Protein AF-S5MDB6-F1 (afdb_monomer)

Radius of gyration: 24.37 Å; Cα contacts (8 Å, |Δi|>4): 114; chains: 1; bounding box: 71×73×43 Å

Secondary structure (DSSP, 8-state):
---------------------------------------GGGS-HHHHHHHHHHHHHHHHHHHHHHHHHHHTT-HHHHHHHIIIIIHHHHHHHHHHHTTS-TT---STT--TTTT---HHHHHHHHHHHHHHHHHH-BTTB-HHHHHHHHHHHHHHHT---

pLDDT: mean 78.56, std 22.46, range [32.56, 97.06]

Structure (mmCIF, N/CA/C/O backbone):
data_AF-S5MDB6-F1
#
_entry.id   AF-S5MDB6-F1
#
loop_
_atom_site.group_PDB
_atom_site.id
_atom_site.type_symbol
_atom_site.label_atom_id
_atom_site.label_alt_id
_atom_site.label_comp_id
_atom_site.label_asym_id
_atom_site.label_entity_id
_atom_site.label_seq_id
_atom_site.pdbx_PDB_ins_code
_atom_site.Cartn_x
_atom_site.Cartn_y
_atom_site.Cartn_z
_atom_site.occupancy
_atom_site.B_iso_or_equiv
_atom_site.auth_seq_id
_atom_site.auth_comp_id
_atom_site.auth_asym_id
_atom_site.auth_atom_id
_atom_site.pdbx_PDB_model_num
ATOM 1 N N . MET A 1 1 ? 54.435 -49.041 -7.389 1.00 45.72 1 MET A N 1
ATOM 2 C CA . MET A 1 1 ? 53.344 -50.035 -7.486 1.00 45.72 1 MET A CA 1
ATOM 3 C C . MET A 1 1 ? 53.035 -50.612 -6.107 1.00 45.72 1 MET A C 1
ATOM 5 O O . MET A 1 1 ? 53.807 -51.417 -5.605 1.00 45.72 1 MET A O 1
ATOM 9 N N . LYS A 1 2 ? 51.920 -50.190 -5.503 1.00 40.50 2 LYS A N 1
ATOM 10 C CA . LYS A 1 2 ? 51.183 -50.902 -4.446 1.00 40.50 2 LYS A CA 1
ATOM 11 C C . LYS A 1 2 ? 49.709 -50.846 -4.862 1.00 40.50 2 LYS A C 1
ATOM 13 O O . LYS A 1 2 ? 49.256 -49.812 -5.342 1.00 40.50 2 LYS A O 1
ATOM 18 N N . LYS A 1 3 ? 49.054 -52.002 -4.825 1.00 43.75 3 LYS A N 1
ATOM 19 C CA . LYS A 1 3 ? 47.712 -52.277 -5.351 1.00 43.75 3 LYS A CA 1
ATOM 20 C C . LYS A 1 3 ? 46.653 -52.101 -4.249 1.00 43.75 3 LYS A C 1
ATOM 22 O O . LYS A 1 3 ? 47.025 -52.167 -3.082 1.00 43.75 3 LYS A O 1
ATOM 27 N N . LEU A 1 4 ? 45.378 -52.107 -4.678 1.00 44.03 4 LEU A N 1
ATOM 28 C CA . LEU A 1 4 ? 44.162 -52.481 -3.921 1.00 44.03 4 LEU A CA 1
ATOM 29 C C . LEU A 1 4 ? 43.667 -51.383 -2.952 1.00 44.03 4 LEU A C 1
ATOM 31 O O . LEU A 1 4 ? 44.474 -50.709 -2.336 1.00 44.03 4 LEU A O 1
ATOM 35 N N . LEU A 1 5 ? 42.378 -51.118 -2.745 1.00 45.31 5 LEU A N 1
ATOM 36 C CA . LEU A 1 5 ? 41.120 -51.752 -3.138 1.00 45.31 5 LEU A CA 1
ATOM 37 C C . LEU A 1 5 ? 40.011 -50.698 -2.954 1.00 45.31 5 LEU A C 1
ATOM 39 O O . LEU A 1 5 ? 40.118 -49.823 -2.099 1.00 45.31 5 LEU A O 1
ATOM 43 N N . SER A 1 6 ? 38.956 -50.824 -3.751 1.00 46.09 6 SER A N 1
ATOM 44 C CA . SER A 1 6 ? 37.649 -50.185 -3.572 1.00 46.09 6 SER A CA 1
ATOM 45 C C . SER A 1 6 ? 37.168 -50.190 -2.112 1.00 46.09 6 SER A C 1
ATOM 47 O O . SER A 1 6 ? 37.221 -51.233 -1.462 1.00 46.09 6 SER A O 1
ATOM 49 N N . LEU A 1 7 ? 36.611 -49.067 -1.644 1.00 42.56 7 LEU A N 1
ATOM 50 C CA . LEU A 1 7 ? 35.610 -49.069 -0.577 1.00 42.56 7 LEU A CA 1
ATOM 51 C C . LEU A 1 7 ? 34.403 -48.240 -1.021 1.00 42.56 7 LEU A 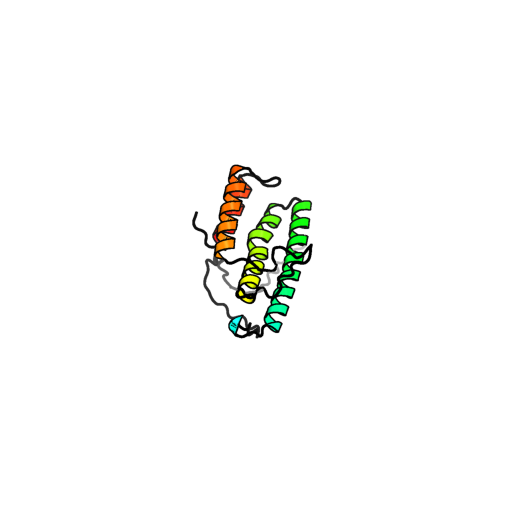C 1
ATOM 53 O O . LEU A 1 7 ? 34.277 -47.051 -0.740 1.00 42.56 7 LEU A O 1
ATOM 57 N N . VAL A 1 8 ? 33.517 -48.917 -1.744 1.00 47.59 8 VAL A N 1
ATOM 58 C CA . VAL A 1 8 ? 32.094 -48.594 -1.773 1.00 47.59 8 VAL A CA 1
ATOM 59 C C . VAL A 1 8 ? 31.505 -49.034 -0.431 1.00 47.59 8 VAL A C 1
ATOM 61 O O . VAL A 1 8 ? 31.522 -50.217 -0.104 1.00 47.59 8 VAL A O 1
ATOM 64 N N . GLY A 1 9 ? 30.965 -48.082 0.322 1.00 39.66 9 GLY A N 1
ATOM 65 C CA . GLY A 1 9 ? 29.948 -48.293 1.352 1.00 39.66 9 GLY A CA 1
ATOM 66 C C . GLY A 1 9 ? 29.005 -47.095 1.260 1.00 39.66 9 GLY A C 1
ATOM 67 O O . GLY A 1 9 ? 29.384 -45.989 1.615 1.00 39.66 9 GLY A O 1
ATOM 68 N N . ALA A 1 10 ? 27.914 -47.185 0.501 1.00 47.78 10 ALA A N 1
ATOM 69 C CA . ALA A 1 10 ? 26.632 -47.706 0.970 1.00 47.78 10 ALA A CA 1
ATOM 70 C C . ALA A 1 10 ? 26.146 -46.984 2.237 1.00 47.78 10 ALA A C 1
ATOM 72 O O . ALA A 1 10 ? 26.330 -47.467 3.350 1.00 47.78 10 ALA A O 1
ATOM 73 N N . ILE A 1 11 ? 25.462 -45.854 2.040 1.00 50.16 11 ILE A N 1
ATOM 74 C CA . ILE A 1 11 ? 24.323 -45.499 2.886 1.00 50.16 11 ILE A CA 1
ATOM 75 C C . ILE A 1 11 ? 23.116 -45.421 1.959 1.00 50.16 11 ILE A C 1
ATOM 77 O O . ILE A 1 11 ? 23.040 -44.603 1.045 1.00 50.16 11 ILE A O 1
ATOM 81 N N . SER A 1 12 ? 22.241 -46.392 2.164 1.00 41.19 12 SER A N 1
ATOM 82 C CA . SER A 1 12 ? 21.014 -46.634 1.434 1.00 41.19 12 SER A CA 1
ATOM 83 C C . SER A 1 12 ? 19.915 -45.641 1.822 1.00 41.19 12 SER A C 1
ATOM 85 O O . SER A 1 12 ? 19.805 -45.254 2.978 1.00 41.19 12 SER A O 1
ATOM 87 N N . LEU A 1 13 ? 19.045 -45.387 0.841 1.00 41.38 13 LEU A N 1
ATOM 88 C CA . LEU A 1 13 ? 17.598 -45.168 0.959 1.00 41.38 13 LEU A CA 1
ATOM 89 C C . LEU A 1 13 ? 17.101 -43.929 1.722 1.00 41.38 13 LEU A C 1
ATOM 91 O O . LEU A 1 13 ? 16.929 -43.924 2.935 1.00 41.38 13 LEU A O 1
ATOM 95 N N . GLY A 1 14 ? 16.669 -42.954 0.926 1.00 36.75 14 GLY A N 1
ATOM 96 C CA . GLY A 1 14 ? 15.664 -41.965 1.293 1.00 36.75 14 GLY A CA 1
ATOM 97 C C . GLY A 1 14 ? 14.972 -41.462 0.033 1.00 36.75 14 GLY A C 1
ATOM 98 O O . GLY A 1 14 ? 15.276 -40.384 -0.461 1.00 36.75 14 GLY A O 1
ATOM 99 N N . ILE A 1 15 ? 14.100 -42.290 -0.540 1.00 51.41 15 ILE A N 1
ATOM 100 C CA . ILE A 1 15 ? 13.176 -41.870 -1.594 1.00 51.41 15 ILE A CA 1
ATOM 101 C C . ILE A 1 15 ? 12.234 -40.854 -0.951 1.00 51.41 15 ILE A C 1
ATOM 103 O O . ILE A 1 15 ? 11.542 -41.213 -0.008 1.00 51.41 15 ILE A O 1
ATOM 107 N N . CYS A 1 16 ? 12.181 -39.632 -1.469 1.00 35.50 16 CYS A N 1
ATOM 108 C CA . CYS A 1 16 ? 10.984 -38.803 -1.400 1.00 35.50 16 CYS A CA 1
ATOM 109 C C . CYS A 1 16 ? 10.995 -37.868 -2.604 1.00 35.50 16 CYS A C 1
ATOM 111 O O . CYS A 1 16 ? 11.737 -36.892 -2.666 1.00 35.50 16 CYS A O 1
ATOM 113 N N . SER A 1 17 ? 10.174 -38.220 -3.583 1.00 44.09 17 SER A N 1
ATOM 114 C CA . SER A 1 17 ? 9.746 -37.351 -4.662 1.00 44.09 17 SER A CA 1
ATOM 115 C C . SER A 1 17 ? 9.211 -36.047 -4.068 1.00 44.09 17 SER A C 1
ATOM 117 O O . SER A 1 17 ? 8.188 -36.062 -3.389 1.00 44.09 17 SER A O 1
ATOM 119 N N . SER A 1 18 ? 9.846 -34.916 -4.348 1.00 42.88 18 SER A N 1
ATOM 120 C CA . SER A 1 18 ? 9.180 -33.621 -4.250 1.00 42.88 18 SER A CA 1
ATOM 121 C C . SER A 1 18 ? 9.002 -33.088 -5.659 1.00 42.88 18 SER A C 1
ATOM 123 O O . SER A 1 18 ? 9.878 -32.470 -6.257 1.00 42.88 18 SER A O 1
ATOM 125 N N . ALA A 1 19 ? 7.819 -33.386 -6.197 1.00 42.16 19 ALA A N 1
ATOM 126 C CA . ALA A 1 19 ? 7.203 -32.557 -7.208 1.00 42.16 19 ALA A CA 1
ATOM 127 C C . ALA A 1 19 ? 7.296 -31.101 -6.733 1.00 42.16 19 ALA A C 1
ATOM 129 O O . ALA A 1 19 ? 6.792 -30.764 -5.661 1.00 42.16 19 ALA A O 1
ATOM 130 N N . THR A 1 20 ? 7.935 -30.236 -7.514 1.00 41.16 20 THR A N 1
ATOM 131 C CA . THR A 1 20 ? 7.694 -28.798 -7.426 1.00 41.16 20 THR A CA 1
ATOM 132 C C . THR A 1 20 ? 6.277 -28.564 -7.930 1.00 41.16 20 THR A C 1
ATOM 134 O O . THR A 1 20 ? 6.035 -28.256 -9.094 1.00 41.16 20 THR A O 1
ATOM 137 N N . VAL A 1 21 ? 5.313 -28.806 -7.042 1.00 43.78 21 VAL A N 1
ATOM 138 C CA . VAL A 1 21 ? 3.942 -28.364 -7.229 1.00 43.78 21 VAL A CA 1
ATOM 139 C C . VAL A 1 21 ? 3.968 -26.844 -7.253 1.00 43.78 21 VAL A C 1
ATOM 141 O O . VAL A 1 21 ? 4.316 -26.176 -6.282 1.00 43.78 21 VAL A O 1
ATOM 144 N N . VAL A 1 22 ? 3.637 -26.310 -8.422 1.00 39.56 22 VAL A N 1
ATOM 145 C CA . VAL A 1 22 ? 3.131 -24.956 -8.588 1.00 39.56 22 VAL A CA 1
ATOM 146 C C . VAL A 1 22 ? 1.949 -24.822 -7.631 1.00 39.56 22 VAL A C 1
ATOM 148 O O . VAL A 1 22 ? 0.912 -25.450 -7.841 1.00 39.56 22 VAL A O 1
ATOM 151 N N . SER A 1 23 ? 2.105 -24.042 -6.562 1.00 32.56 23 SER A N 1
ATOM 152 C CA . SER A 1 23 ? 0.966 -23.618 -5.750 1.00 32.56 23 SER A CA 1
ATOM 153 C C . SER A 1 23 ? 0.255 -22.492 -6.499 1.00 32.56 23 SER A C 1
ATOM 155 O O . SER A 1 23 ? 0.428 -21.311 -6.209 1.00 32.56 23 SER A O 1
ATOM 157 N N . CYS A 1 24 ? -0.507 -22.873 -7.527 1.00 46.44 24 CYS A N 1
ATOM 158 C CA . CYS A 1 24 ? -1.730 -22.161 -7.868 1.00 46.44 24 CYS A CA 1
ATOM 159 C C . CYS A 1 24 ? -2.696 -22.379 -6.699 1.00 46.44 24 CYS A C 1
ATOM 161 O O . CYS A 1 24 ? -2.790 -23.488 -6.175 1.00 46.44 24 CYS A O 1
ATOM 163 N N . GLY A 1 25 ? -3.349 -21.305 -6.263 1.00 36.47 25 GLY A N 1
ATOM 164 C CA . GLY A 1 25 ? -4.014 -21.226 -4.971 1.00 36.47 25 GLY A CA 1
ATOM 165 C C . GLY A 1 25 ? -4.905 -22.412 -4.600 1.00 36.47 25 GLY A C 1
ATOM 166 O O . GLY A 1 25 ? -5.702 -22.907 -5.391 1.00 36.47 25 GLY A O 1
ATOM 167 N N . SER A 1 26 ? -4.839 -22.782 -3.326 1.00 33.22 26 SER A N 1
ATOM 168 C CA . SER A 1 26 ? -6.016 -23.249 -2.614 1.00 33.22 26 SER A CA 1
ATOM 169 C C . SER A 1 26 ? -5.919 -22.831 -1.158 1.00 33.22 26 SER A C 1
ATOM 171 O O . SER A 1 26 ? -4.928 -23.067 -0.471 1.00 33.22 26 SER A O 1
ATOM 173 N N . LEU A 1 27 ? -6.996 -22.181 -0.741 1.00 51.22 27 LEU A N 1
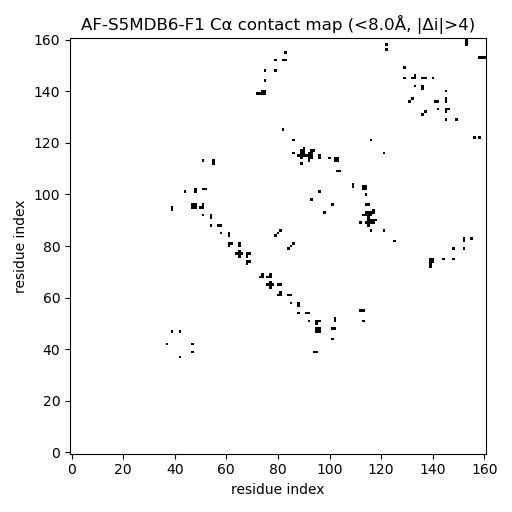ATOM 174 C CA . LEU A 1 27 ? -7.403 -21.897 0.619 1.00 51.22 27 LEU A CA 1
ATOM 175 C C . LEU A 1 27 ? -7.076 -23.036 1.600 1.00 51.22 27 LEU A C 1
ATOM 177 O O . LEU A 1 27 ? -7.305 -24.209 1.307 1.00 51.22 27 LEU A O 1
ATOM 181 N N . ASN A 1 28 ? -6.702 -22.607 2.807 1.00 45.97 28 ASN A N 1
ATOM 182 C CA . ASN A 1 28 ? -6.771 -23.331 4.074 1.00 45.97 28 ASN A CA 1
ATOM 183 C C . ASN A 1 28 ? -5.614 -24.292 4.414 1.00 45.97 28 ASN A C 1
ATOM 185 O O . ASN A 1 28 ? -5.715 -25.505 4.255 1.00 45.97 28 ASN A O 1
ATOM 189 N N . SER A 1 29 ? -4.576 -23.731 5.041 1.00 35.97 29 SER A N 1
ATOM 190 C CA . SER A 1 29 ? -3.716 -24.452 5.984 1.00 35.97 29 SER A CA 1
ATOM 191 C C . SER A 1 29 ? -3.809 -23.758 7.336 1.00 35.97 29 SER A C 1
ATOM 193 O O . SER A 1 29 ? -3.208 -22.713 7.573 1.00 35.97 29 SER A O 1
ATOM 195 N N . ASN A 1 30 ? -4.636 -24.357 8.185 1.00 41.44 30 ASN A N 1
ATOM 196 C CA . ASN A 1 30 ? -4.841 -24.037 9.583 1.00 41.44 30 ASN A CA 1
ATOM 197 C C . ASN A 1 30 ? -3.530 -24.279 10.354 1.00 41.44 30 ASN A C 1
ATOM 199 O O . ASN A 1 30 ? -3.230 -25.408 10.744 1.00 41.44 30 ASN A O 1
ATOM 203 N N . SER A 1 31 ? -2.739 -23.223 10.528 1.00 34.91 31 SER A N 1
ATOM 204 C CA . SER A 1 31 ? -1.619 -23.177 11.466 1.00 34.91 31 SER A CA 1
ATOM 205 C C . SER A 1 31 ? -2.095 -22.428 12.699 1.00 34.91 31 SER A C 1
ATOM 207 O O . SER A 1 31 ? -2.392 -21.240 12.650 1.00 34.91 31 SER A O 1
ATOM 209 N N . ASN A 1 32 ? -2.211 -23.177 13.786 1.00 39.31 32 ASN A N 1
ATOM 210 C CA . ASN A 1 32 ? -2.724 -22.760 15.078 1.00 39.31 32 ASN A CA 1
ATOM 211 C C . ASN A 1 32 ? -1.838 -21.648 15.685 1.00 39.31 32 ASN A C 1
ATOM 213 O O . ASN A 1 32 ? -0.849 -21.939 16.357 1.00 39.31 32 ASN A O 1
ATOM 217 N N . SER A 1 33 ? -2.187 -20.383 15.449 1.00 34.25 33 SER A N 1
ATOM 218 C CA . SER A 1 33 ? -1.932 -19.297 16.393 1.00 34.25 33 SER A CA 1
ATOM 219 C C . SER A 1 33 ? -3.278 -18.874 16.953 1.00 34.25 33 SER A C 1
ATOM 221 O O . SER A 1 33 ? -4.171 -18.497 16.200 1.00 34.25 33 SER A O 1
ATOM 223 N N . ASP A 1 34 ? -3.419 -18.977 18.266 1.00 40.47 34 ASP A N 1
ATOM 224 C CA . ASP A 1 34 ? -4.599 -18.607 19.043 1.00 40.47 34 ASP A CA 1
ATOM 225 C C . ASP A 1 34 ? -4.772 -17.076 19.061 1.00 40.47 34 ASP A C 1
ATOM 227 O O . ASP A 1 34 ? -4.634 -16.405 20.080 1.00 40.47 34 ASP A O 1
ATOM 231 N N . SER A 1 35 ? -4.990 -16.496 17.883 1.00 41.53 35 SER A N 1
ATOM 232 C CA . SER A 1 35 ? -5.461 -15.135 17.705 1.00 41.53 35 SER A CA 1
ATOM 233 C C . SER A 1 35 ? -6.905 -15.248 17.257 1.00 41.53 35 SER A C 1
ATOM 235 O O . SER A 1 35 ? -7.215 -15.267 16.065 1.00 41.53 35 SER A O 1
ATOM 237 N N . THR A 1 36 ? -7.816 -15.318 18.220 1.00 44.09 36 THR A N 1
ATOM 238 C CA . THR A 1 36 ? -9.152 -14.768 18.008 1.00 44.09 36 THR A CA 1
ATOM 239 C C . THR A 1 36 ? -8.983 -13.273 17.731 1.00 44.09 36 THR A C 1
ATOM 241 O O . THR A 1 36 ? -9.151 -12.448 18.629 1.00 44.09 36 THR A O 1
ATOM 244 N N . GLU A 1 37 ? -8.556 -12.915 16.516 1.00 60.62 37 GLU A N 1
ATOM 245 C CA . GLU A 1 37 ? -8.679 -11.554 16.014 1.00 60.62 37 GLU A CA 1
ATOM 246 C C . GLU A 1 37 ? -10.175 -11.267 15.997 1.00 60.62 37 GLU A C 1
ATOM 248 O O . GLU A 1 37 ? -10.929 -11.780 15.166 1.00 60.62 37 GLU A O 1
ATOM 253 N N . LYS A 1 38 ? -10.615 -10.529 17.018 1.00 73.19 38 LYS A N 1
ATOM 254 C CA . LYS A 1 38 ? -11.981 -10.039 17.120 1.00 73.19 38 LYS A CA 1
ATOM 255 C C . LYS A 1 38 ? -12.284 -9.265 15.848 1.00 73.19 38 LYS A C 1
ATOM 257 O O . LYS A 1 38 ? -11.470 -8.460 15.395 1.00 73.19 38 LYS A O 1
ATOM 262 N N . LYS A 1 39 ? -13.476 -9.458 15.293 1.00 82.56 39 LYS A N 1
ATOM 263 C CA . LYS A 1 39 ? -13.927 -8.579 14.210 1.00 82.56 39 LYS A CA 1
ATOM 264 C C . LYS A 1 39 ? -13.990 -7.138 14.731 1.00 82.56 39 LYS A C 1
ATOM 266 O O . LYS A 1 39 ? -14.294 -6.954 15.910 1.00 82.56 39 LYS A O 1
ATOM 271 N N . PRO A 1 40 ? -13.831 -6.107 13.883 1.00 82.06 40 PRO A N 1
ATOM 272 C CA . PRO A 1 40 ? -13.991 -4.714 14.314 1.00 82.06 40 PRO A CA 1
ATOM 273 C C . PRO A 1 40 ? -15.310 -4.444 15.066 1.00 82.06 40 PRO A C 1
ATOM 275 O O . PRO A 1 40 ? -15.355 -3.646 15.998 1.00 82.06 40 PRO A O 1
ATOM 278 N N . SER A 1 41 ? -16.387 -5.159 14.726 1.00 83.00 41 SER A N 1
ATOM 279 C CA . SER A 1 41 ? -17.684 -5.079 15.414 1.00 83.00 41 SER A CA 1
ATOM 280 C C . SER A 1 41 ? -17.706 -5.667 16.834 1.00 83.00 41 SER A C 1
ATOM 282 O O . SER A 1 41 ? -18.631 -5.391 17.589 1.00 83.00 41 SER A O 1
ATOM 284 N N . GLU A 1 42 ? -16.742 -6.519 17.176 1.00 88.06 42 GLU A N 1
ATOM 285 C CA . GLU A 1 42 ? -16.605 -7.205 18.470 1.00 88.06 42 GLU A CA 1
ATOM 286 C C . GLU A 1 42 ? -15.582 -6.511 19.388 1.00 88.06 42 GLU A C 1
ATOM 288 O O . GLU A 1 42 ? -15.452 -6.874 20.559 1.00 88.06 42 GLU A O 1
ATOM 293 N N . MET A 1 43 ? -14.851 -5.527 18.856 1.00 89.94 43 MET A N 1
ATOM 294 C CA . MET A 1 43 ? -13.877 -4.717 19.582 1.00 89.94 43 MET A CA 1
ATOM 295 C C . MET A 1 43 ? -14.543 -3.494 20.217 1.00 89.94 43 MET A C 1
ATOM 297 O O . MET A 1 43 ? -15.453 -2.894 19.637 1.00 89.94 43 MET A O 1
ATOM 301 N N . THR A 1 44 ? -14.064 -3.078 21.389 1.00 92.31 44 THR A N 1
ATOM 302 C CA . THR A 1 44 ? -14.447 -1.776 21.948 1.00 92.31 44 THR A CA 1
ATOM 303 C C . THR A 1 44 ? -13.845 -0.639 21.128 1.00 92.31 44 THR A C 1
ATOM 305 O O . THR A 1 44 ? -12.888 -0.817 20.370 1.00 92.31 44 THR A O 1
ATOM 308 N N . LYS A 1 45 ? -14.384 0.570 21.300 1.00 90.19 45 LYS A N 1
ATOM 309 C CA . LYS A 1 45 ? -13.855 1.765 20.640 1.00 90.19 45 LYS A CA 1
ATOM 310 C C . LYS A 1 45 ? -12.372 1.980 20.964 1.00 90.19 45 LYS A C 1
ATOM 312 O O . LYS A 1 45 ? -11.594 2.305 20.073 1.00 90.19 45 LYS A O 1
ATOM 317 N N . GLU A 1 46 ? -11.982 1.766 22.216 1.00 91.00 46 GLU A 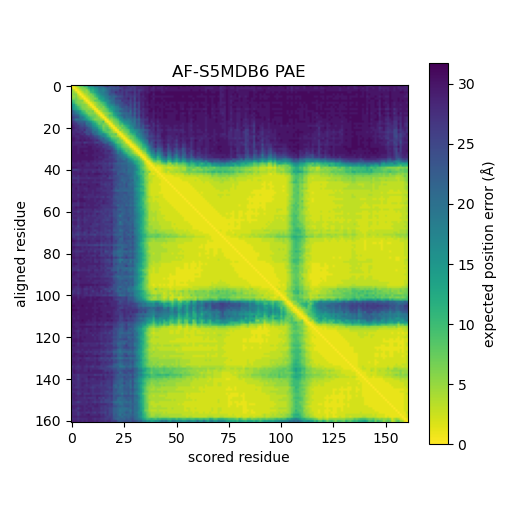N 1
ATOM 318 C CA . GLU A 1 46 ? -10.607 1.895 22.700 1.00 91.00 46 GLU A CA 1
ATOM 319 C C . GLU A 1 46 ? -9.688 0.835 22.083 1.00 91.00 46 GLU A C 1
ATOM 321 O O . GLU A 1 46 ? -8.613 1.187 21.601 1.00 91.00 46 GLU A O 1
ATOM 326 N N . GLU A 1 47 ? -10.132 -0.427 22.011 1.00 92.56 47 GLU A N 1
ATOM 327 C CA . GLU A 1 47 ? -9.383 -1.507 21.350 1.00 92.56 47 GLU A CA 1
ATOM 328 C C . GLU A 1 47 ? -9.148 -1.185 19.862 1.00 92.56 47 GLU A C 1
ATOM 330 O O . GLU A 1 47 ? -8.057 -1.409 19.336 1.00 92.56 47 GLU A O 1
ATOM 335 N N . ARG A 1 48 ? -10.148 -0.617 19.170 1.00 92.00 48 ARG A N 1
ATOM 336 C CA . ARG A 1 48 ? -9.994 -0.200 17.765 1.00 92.00 48 ARG A CA 1
ATOM 337 C C . ARG A 1 48 ? -9.048 0.983 17.610 1.00 92.00 48 ARG A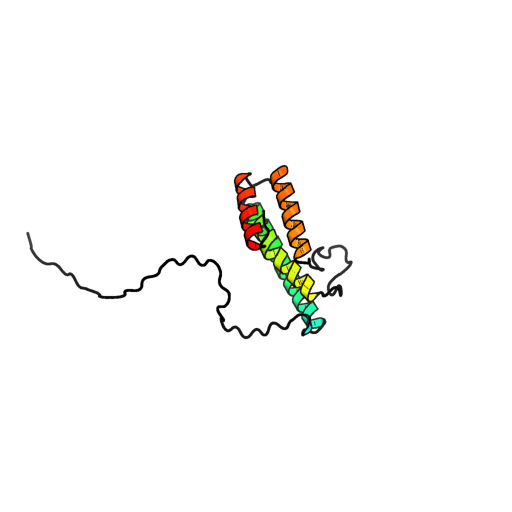 C 1
ATOM 339 O O . ARG A 1 48 ? -8.239 0.979 16.689 1.00 92.00 48 ARG A O 1
ATOM 346 N N . ILE A 1 49 ? -9.113 1.975 18.501 1.00 91.00 49 ILE A N 1
ATOM 347 C CA . ILE A 1 49 ? -8.175 3.109 18.502 1.00 91.00 49 ILE A CA 1
ATOM 348 C C . ILE A 1 49 ? -6.737 2.615 18.688 1.00 91.00 49 ILE A C 1
ATOM 350 O O . ILE A 1 49 ? -5.843 3.052 17.965 1.00 91.00 49 ILE A O 1
ATOM 354 N N . GLU A 1 50 ? -6.503 1.700 19.629 1.00 91.50 50 GLU A N 1
ATOM 355 C CA . GLU A 1 50 ? -5.184 1.101 19.855 1.00 91.50 50 GLU A CA 1
ATOM 356 C C . GLU A 1 50 ? -4.686 0.350 18.612 1.00 91.50 50 GLU A C 1
ATOM 358 O O . GLU A 1 50 ? -3.560 0.578 18.163 1.00 91.50 50 GLU A O 1
ATOM 363 N N . ALA A 1 51 ? -5.546 -0.463 17.992 1.00 93.12 51 ALA A N 1
ATOM 364 C CA . ALA A 1 51 ? -5.220 -1.169 16.756 1.00 93.12 51 ALA A CA 1
ATOM 365 C C . ALA A 1 51 ? -4.904 -0.210 15.593 1.00 93.12 51 ALA A C 1
ATOM 367 O O . ALA A 1 51 ? -3.915 -0.413 14.887 1.00 93.12 51 ALA A O 1
ATOM 368 N N . ILE A 1 52 ? -5.680 0.867 15.418 1.00 92.31 52 ILE A N 1
ATOM 369 C CA . ILE A 1 52 ? -5.410 1.891 14.398 1.00 92.31 52 ILE A CA 1
ATOM 370 C C . ILE A 1 52 ? -4.063 2.573 14.658 1.00 92.31 52 ILE A C 1
ATOM 372 O O . ILE A 1 52 ? -3.280 2.739 13.726 1.00 92.31 52 ILE A O 1
ATOM 376 N N . ASN A 1 53 ? -3.751 2.939 15.905 1.00 90.44 53 ASN A N 1
ATOM 377 C CA . ASN A 1 53 ? -2.469 3.569 16.232 1.00 90.44 53 ASN A CA 1
ATOM 378 C C . ASN A 1 53 ? -1.281 2.657 15.901 1.00 90.44 53 ASN A C 1
ATOM 380 O O . ASN A 1 53 ? -0.311 3.121 15.304 1.00 90.44 53 ASN A O 1
ATOM 384 N N . LYS A 1 54 ? -1.385 1.357 16.193 1.00 92.38 54 LYS A N 1
ATOM 385 C CA . LYS A 1 54 ? -0.366 0.378 15.799 1.00 92.38 54 LYS A CA 1
ATOM 386 C C . LYS A 1 54 ? -0.202 0.300 14.276 1.00 92.38 54 LYS A C 1
ATOM 388 O O . LYS A 1 54 ? 0.918 0.312 13.775 1.00 92.38 54 LYS A O 1
ATOM 393 N N . LEU A 1 55 ? -1.303 0.282 13.521 1.00 93.94 55 LEU A N 1
ATOM 394 C CA . LEU A 1 55 ? -1.248 0.306 12.053 1.00 93.94 55 LEU A CA 1
ATOM 395 C C . LEU A 1 55 ? -0.588 1.587 11.525 1.00 93.94 55 LEU A C 1
ATOM 397 O O . LEU A 1 55 ? 0.148 1.535 10.543 1.00 93.94 55 LEU A O 1
ATOM 401 N N . LEU A 1 56 ? -0.805 2.734 12.174 1.00 91.25 56 LEU A N 1
ATOM 402 C CA . LEU A 1 56 ? -0.148 3.992 11.810 1.00 91.25 56 LEU A CA 1
ATOM 403 C C . LEU A 1 56 ? 1.367 3.956 12.055 1.00 91.25 56 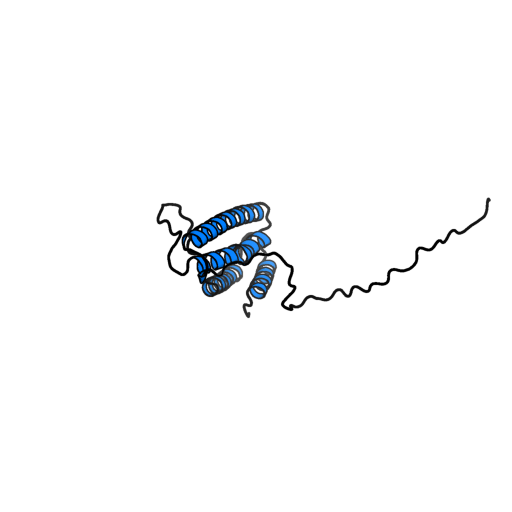LEU A C 1
ATOM 405 O O . LEU A 1 56 ? 2.123 4.521 11.261 1.00 91.25 56 LEU A O 1
ATOM 409 N N . GLU A 1 57 ? 1.828 3.280 13.106 1.00 91.38 57 GLU A N 1
ATOM 410 C CA . GLU A 1 57 ? 3.256 3.028 13.330 1.00 91.38 57 GLU A CA 1
ATOM 411 C C . GLU A 1 57 ? 3.849 2.153 12.218 1.00 91.38 57 GLU A C 1
ATOM 413 O O . GLU A 1 57 ? 4.848 2.539 11.609 1.00 91.38 57 GLU A O 1
ATOM 418 N N . GLU A 1 58 ? 3.182 1.050 11.862 1.00 93.19 58 GLU A N 1
ATOM 419 C CA . GLU A 1 58 ? 3.592 0.169 10.758 1.00 93.19 58 GLU A CA 1
ATOM 420 C C . GLU A 1 58 ? 3.636 0.914 9.409 1.00 93.19 58 GLU A C 1
ATOM 422 O O . GLU A 1 58 ? 4.567 0.744 8.619 1.00 93.19 58 GLU A O 1
ATOM 427 N N . ILE A 1 59 ? 2.672 1.803 9.147 1.00 93.44 59 ILE A N 1
ATOM 428 C CA . ILE A 1 59 ? 2.663 2.669 7.957 1.00 93.44 59 ILE A CA 1
ATOM 429 C C . ILE A 1 59 ? 3.898 3.579 7.920 1.00 93.44 59 ILE A C 1
ATOM 431 O O . ILE A 1 59 ? 4.513 3.744 6.864 1.00 93.44 59 ILE A O 1
ATOM 435 N N . ASN A 1 60 ? 4.295 4.159 9.055 1.00 91.44 60 ASN A N 1
ATOM 436 C CA . ASN A 1 60 ? 5.493 4.998 9.122 1.00 91.44 60 ASN A CA 1
ATOM 437 C C . ASN A 1 60 ? 6.772 4.198 8.833 1.00 91.44 60 ASN A C 1
ATOM 439 O O . ASN A 1 60 ? 7.692 4.716 8.197 1.00 91.44 60 ASN A O 1
ATOM 443 N N . GLU A 1 61 ? 6.842 2.941 9.268 1.00 94.25 61 GLU A N 1
ATOM 444 C CA . GLU A 1 61 ? 7.952 2.044 8.933 1.00 94.25 61 GLU A CA 1
ATOM 445 C C . GLU A 1 61 ? 7.978 1.695 7.443 1.00 94.25 61 GLU A C 1
ATOM 447 O O . GLU A 1 61 ? 9.044 1.732 6.823 1.00 94.25 61 GLU A O 1
ATOM 452 N N . ILE A 1 62 ? 6.812 1.439 6.841 1.00 94.88 62 ILE A N 1
ATOM 453 C CA . ILE A 1 62 ? 6.683 1.219 5.397 1.00 94.88 62 ILE A CA 1
ATOM 454 C C . ILE A 1 62 ? 7.190 2.437 4.617 1.00 94.88 62 ILE A C 1
ATOM 456 O O . ILE A 1 62 ? 7.952 2.270 3.663 1.00 94.88 62 ILE A O 1
ATOM 460 N N . TYR A 1 63 ? 6.842 3.657 5.035 1.00 92.38 63 TYR A N 1
ATOM 461 C CA . TYR A 1 63 ? 7.348 4.869 4.390 1.00 92.38 63 TYR A CA 1
ATOM 462 C C . TYR A 1 63 ? 8.869 4.980 4.462 1.00 92.38 63 TYR A C 1
ATOM 464 O O . TYR A 1 63 ? 9.506 5.191 3.429 1.00 92.38 63 TYR A O 1
ATOM 472 N N . LYS A 1 64 ? 9.460 4.772 5.645 1.00 95.50 64 LYS A N 1
ATOM 473 C CA . LYS A 1 64 ? 10.923 4.788 5.813 1.00 95.50 64 LYS A CA 1
ATOM 474 C C . LYS A 1 64 ? 11.595 3.753 4.912 1.00 95.50 64 LYS A C 1
ATOM 476 O O . LYS A 1 64 ? 12.507 4.087 4.160 1.00 95.50 64 LYS A O 1
ATOM 481 N N . LYS A 1 65 ? 11.093 2.516 4.917 1.00 96.62 65 LYS A N 1
ATOM 482 C CA . LYS A 1 65 ? 11.625 1.428 4.090 1.00 96.62 65 LYS A CA 1
ATOM 483 C C . LYS A 1 65 ? 11.485 1.723 2.595 1.00 96.62 65 LYS A C 1
ATOM 485 O O . LYS A 1 65 ? 12.419 1.491 1.832 1.00 96.62 65 LYS A O 1
ATOM 490 N N . SER A 1 66 ? 10.342 2.256 2.163 1.00 94.62 66 SER A N 1
ATOM 491 C CA . SER A 1 66 ? 10.137 2.664 0.771 1.00 94.62 66 SER A CA 1
ATOM 492 C C . SER A 1 66 ? 11.119 3.759 0.355 1.00 94.62 66 SER A C 1
ATOM 494 O O . SER A 1 66 ? 11.602 3.743 -0.776 1.00 94.62 66 SER A O 1
ATOM 496 N N . GLU A 1 67 ? 11.401 4.716 1.236 1.00 94.56 67 GLU A N 1
ATOM 497 C CA . GLU A 1 67 ? 12.349 5.795 0.969 1.00 94.56 67 GLU A CA 1
ATOM 498 C C . GLU A 1 67 ? 13.784 5.260 0.845 1.00 94.56 67 GLU A C 1
ATOM 500 O O . GLU A 1 67 ? 14.507 5.631 -0.080 1.00 94.56 67 GLU A O 1
ATOM 505 N N . GLU A 1 68 ? 14.192 4.349 1.730 1.00 97.06 68 GLU A N 1
ATOM 506 C CA . GLU A 1 68 ? 15.496 3.673 1.675 1.00 97.06 68 GLU A CA 1
ATOM 507 C C . GLU A 1 68 ? 15.672 2.857 0.383 1.00 97.06 68 GLU A C 1
ATOM 509 O O . GLU A 1 68 ? 16.718 2.927 -0.274 1.00 97.06 68 GLU A O 1
ATOM 514 N N . LEU A 1 69 ? 14.631 2.131 -0.036 1.00 96.50 69 LEU A N 1
ATOM 515 C CA . LEU A 1 69 ? 14.608 1.415 -1.315 1.00 96.50 69 LEU A CA 1
ATOM 516 C C . LEU A 1 69 ? 14.722 2.379 -2.504 1.00 96.50 69 LEU A C 1
ATOM 518 O O . LEU A 1 69 ? 15.526 2.151 -3.407 1.00 96.50 69 LEU A O 1
ATOM 522 N N . GLY A 1 70 ? 14.001 3.503 -2.474 1.00 93.81 70 GLY A N 1
ATOM 523 C CA . GLY A 1 70 ? 14.111 4.545 -3.496 1.00 93.81 70 GLY A CA 1
ATOM 524 C C . GLY A 1 70 ? 15.526 5.127 -3.596 1.00 93.81 70 GLY A C 1
ATOM 525 O O . GLY A 1 70 ? 16.084 5.215 -4.689 1.00 93.81 70 GLY A O 1
ATOM 526 N N . LYS A 1 71 ? 16.148 5.459 -2.457 1.00 94.19 71 LYS A N 1
ATOM 527 C CA . LYS A 1 71 ? 17.516 6.012 -2.396 1.00 94.19 71 LYS A CA 1
ATOM 528 C C . LYS A 1 71 ? 18.588 5.029 -2.864 1.00 94.19 71 LYS A C 1
ATOM 530 O O . LYS A 1 71 ? 19.596 5.454 -3.421 1.00 94.19 71 LYS A O 1
ATOM 535 N N . SER A 1 72 ? 18.380 3.732 -2.650 1.00 95.31 72 SER A N 1
ATOM 536 C CA . SER A 1 72 ? 19.290 2.675 -3.115 1.00 95.31 72 SER A CA 1
ATOM 537 C C . SER A 1 72 ? 19.091 2.294 -4.588 1.00 95.31 72 SER A C 1
ATOM 539 O O . SER A 1 72 ? 19.822 1.451 -5.104 1.00 95.31 72 SER A O 1
ATOM 541 N N . GLY A 1 73 ? 18.132 2.919 -5.282 1.00 92.44 73 GLY A N 1
ATOM 542 C CA . GLY A 1 73 ? 17.818 2.643 -6.684 1.00 92.44 73 GLY A CA 1
ATOM 543 C C . GLY A 1 73 ? 16.872 1.458 -6.891 1.00 92.44 73 GLY A C 1
ATOM 544 O O . GLY A 1 73 ? 16.525 1.157 -8.031 1.00 92.44 73 GLY A O 1
ATOM 545 N N . ASN A 1 74 ? 16.395 0.813 -5.822 1.00 95.56 74 ASN A N 1
ATOM 546 C CA . ASN A 1 74 ? 15.392 -0.247 -5.900 1.00 95.56 74 ASN A CA 1
ATOM 547 C C . ASN A 1 74 ? 13.966 0.333 -5.913 1.00 95.56 74 ASN A C 1
ATOM 549 O O . ASN A 1 74 ? 13.133 0.065 -5.046 1.00 95.56 74 ASN A O 1
ATOM 553 N N . VAL A 1 75 ? 13.698 1.168 -6.918 1.00 95.00 75 VAL A N 1
ATOM 554 C CA . VAL A 1 75 ? 12.414 1.865 -7.087 1.00 95.00 75 VAL A CA 1
ATOM 555 C C . VAL A 1 75 ? 11.266 0.879 -7.318 1.00 95.00 75 VAL A C 1
ATOM 557 O O . VAL A 1 75 ? 10.151 1.121 -6.866 1.00 95.00 75 VAL A O 1
ATOM 560 N N . TYR A 1 76 ? 11.541 -0.259 -7.960 1.00 95.56 76 TYR A N 1
ATOM 561 C CA . TYR A 1 76 ? 10.549 -1.304 -8.219 1.00 95.56 76 TYR A CA 1
ATOM 562 C C . TYR A 1 76 ? 9.933 -1.835 -6.919 1.00 95.56 76 TYR A C 1
ATOM 564 O O . TYR A 1 76 ? 8.718 -1.771 -6.729 1.00 95.56 76 TYR A O 1
ATOM 572 N N . GLU A 1 77 ? 10.777 -2.282 -5.986 1.00 96.31 77 GLU A N 1
ATOM 573 C CA . GLU A 1 77 ? 10.318 -2.792 -4.692 1.00 96.31 77 GLU A CA 1
ATOM 574 C C . GLU A 1 77 ? 9.741 -1.683 -3.808 1.00 96.31 77 GLU A C 1
ATOM 576 O O . GLU A 1 77 ? 8.786 -1.925 -3.073 1.00 96.31 77 GLU A O 1
ATOM 581 N N . ALA A 1 78 ? 10.258 -0.452 -3.909 1.00 95.50 78 ALA A N 1
ATOM 582 C CA . ALA A 1 78 ? 9.688 0.695 -3.201 1.00 95.50 78 ALA A CA 1
ATOM 583 C C . ALA A 1 78 ? 8.216 0.925 -3.588 1.00 95.50 78 ALA A C 1
ATOM 585 O O . ALA A 1 78 ? 7.363 1.103 -2.720 1.00 95.50 78 ALA A O 1
ATOM 586 N N . ILE A 1 79 ? 7.901 0.886 -4.886 1.00 93.38 79 ILE A N 1
ATOM 587 C CA . ILE A 1 79 ? 6.530 1.077 -5.372 1.00 93.38 79 ILE A CA 1
ATOM 588 C C . ILE A 1 79 ? 5.649 -0.127 -5.018 1.00 93.38 79 ILE A C 1
ATOM 590 O O . ILE A 1 79 ? 4.504 0.054 -4.602 1.00 93.38 79 ILE A O 1
ATOM 594 N N . LYS A 1 80 ? 6.172 -1.352 -5.132 1.00 94.62 80 LYS A N 1
ATOM 595 C CA . LYS A 1 80 ? 5.437 -2.570 -4.763 1.00 94.62 80 LYS A CA 1
ATOM 596 C C . LYS A 1 80 ? 5.023 -2.564 -3.289 1.00 94.62 80 LYS A C 1
ATOM 598 O O . LYS A 1 80 ? 3.859 -2.820 -2.990 1.00 94.62 80 LYS A O 1
ATOM 603 N N . LEU A 1 81 ? 5.936 -2.172 -2.398 1.00 94.94 81 LEU A N 1
ATOM 604 C CA . LEU A 1 81 ? 5.675 -1.997 -0.966 1.00 94.94 81 LEU A CA 1
ATOM 605 C C . LEU A 1 81 ? 4.529 -0.997 -0.711 1.00 94.94 81 LEU A C 1
ATOM 607 O O . LEU A 1 81 ? 3.704 -1.199 0.178 1.00 94.94 81 LEU A O 1
ATOM 611 N N . GLN A 1 82 ? 4.439 0.073 -1.507 1.00 92.75 82 GLN A N 1
ATOM 612 C CA . GLN A 1 82 ? 3.361 1.058 -1.379 1.00 92.75 82 GLN A CA 1
ATOM 613 C C . GLN A 1 82 ? 2.014 0.553 -1.916 1.00 92.75 82 GLN A C 1
ATOM 615 O O . GLN A 1 82 ? 0.986 0.774 -1.284 1.00 92.75 82 GLN A O 1
ATOM 620 N N . PHE A 1 83 ? 1.981 -0.125 -3.064 1.00 94.44 83 PHE A N 1
ATOM 621 C CA . PHE A 1 83 ? 0.712 -0.605 -3.628 1.00 94.44 83 PHE A CA 1
ATOM 622 C C . PHE A 1 83 ? 0.158 -1.855 -2.952 1.00 94.44 83 PHE A C 1
ATOM 624 O O . PHE A 1 83 ? -1.020 -2.159 -3.124 1.00 94.44 83 PHE A O 1
ATOM 631 N N . ILE A 1 84 ? 0.991 -2.607 -2.237 1.00 94.12 84 ILE A N 1
ATOM 632 C CA . ILE A 1 84 ? 0.579 -3.842 -1.574 1.00 94.12 84 ILE A CA 1
ATOM 633 C C . ILE A 1 84 ? 0.517 -3.605 -0.070 1.00 94.12 84 ILE A C 1
ATOM 635 O O . ILE A 1 84 ? -0.574 -3.455 0.482 1.00 94.12 84 ILE A O 1
ATOM 639 N N . ASP A 1 85 ? 1.670 -3.522 0.590 1.00 94.25 85 ASP A N 1
ATOM 640 C CA . ASP A 1 85 ? 1.737 -3.543 2.049 1.00 94.25 85 ASP A CA 1
ATOM 641 C C . ASP A 1 85 ? 1.083 -2.313 2.679 1.00 94.25 85 ASP A C 1
ATOM 643 O O . ASP A 1 85 ? 0.242 -2.457 3.565 1.00 94.25 85 ASP A O 1
ATOM 647 N N . LEU A 1 86 ? 1.400 -1.105 2.195 1.00 94.50 86 LEU A N 1
ATOM 648 C CA . LEU A 1 86 ? 0.779 0.127 2.699 1.00 94.50 86 LEU A CA 1
ATOM 649 C C . LEU A 1 86 ? -0.740 0.106 2.484 1.00 94.50 86 LEU A C 1
ATOM 651 O O . LEU A 1 86 ? -1.497 0.369 3.418 1.00 94.50 86 LEU A O 1
ATOM 655 N N . SER A 1 87 ? -1.197 -0.234 1.277 1.00 94.31 87 SER A N 1
ATOM 656 C CA . SER A 1 87 ? -2.624 -0.277 0.948 1.00 94.31 87 SER A CA 1
ATOM 657 C C . SER A 1 87 ? -3.414 -1.268 1.809 1.00 94.31 87 SER A C 1
ATOM 659 O O . SER A 1 87 ? -4.535 -0.954 2.203 1.00 94.31 87 SER A O 1
ATOM 661 N N . LEU A 1 88 ? -2.837 -2.417 2.178 1.00 95.50 88 LEU A N 1
ATOM 662 C CA . LEU A 1 88 ? -3.463 -3.337 3.135 1.00 95.50 88 LEU A CA 1
ATOM 663 C C . LEU A 1 88 ? -3.668 -2.695 4.510 1.00 95.50 88 LEU A C 1
ATOM 665 O O . LEU A 1 88 ? -4.738 -2.844 5.099 1.00 95.50 88 LEU A O 1
ATOM 669 N N . LYS A 1 89 ? -2.675 -1.952 5.019 1.00 95.19 89 LYS A N 1
ATOM 670 C CA . LYS A 1 89 ? -2.806 -1.254 6.310 1.00 95.19 89 LYS A CA 1
ATOM 671 C C . LYS A 1 89 ? -3.873 -0.167 6.254 1.00 95.19 89 LYS A C 1
ATOM 673 O O . LYS A 1 89 ? -4.641 -0.025 7.198 1.00 95.19 89 LYS A O 1
ATOM 678 N N . LEU A 1 90 ? -3.966 0.559 5.139 1.00 93.88 90 LEU A N 1
ATOM 679 C CA . LEU A 1 90 ? -5.010 1.569 4.940 1.00 93.88 90 LEU A CA 1
ATOM 680 C C . LEU A 1 90 ? -6.414 0.952 4.924 1.00 93.88 90 LEU A C 1
ATOM 682 O O . LEU A 1 90 ? -7.332 1.546 5.486 1.00 93.88 90 LEU A O 1
ATOM 686 N N . ILE A 1 91 ? -6.583 -0.235 4.338 1.00 94.75 91 ILE A N 1
ATOM 687 C CA . ILE A 1 91 ? -7.858 -0.969 4.381 1.00 94.75 91 ILE A CA 1
ATOM 688 C C . ILE A 1 91 ? -8.178 -1.419 5.806 1.00 94.75 91 ILE A C 1
ATOM 690 O O . ILE A 1 91 ? -9.291 -1.197 6.271 1.00 94.75 91 ILE A O 1
ATOM 694 N N . ALA A 1 92 ? -7.201 -1.965 6.531 1.00 94.56 92 ALA A N 1
ATOM 695 C CA . ALA A 1 92 ? -7.403 -2.371 7.920 1.00 94.56 92 ALA A CA 1
ATOM 696 C C . ALA A 1 92 ?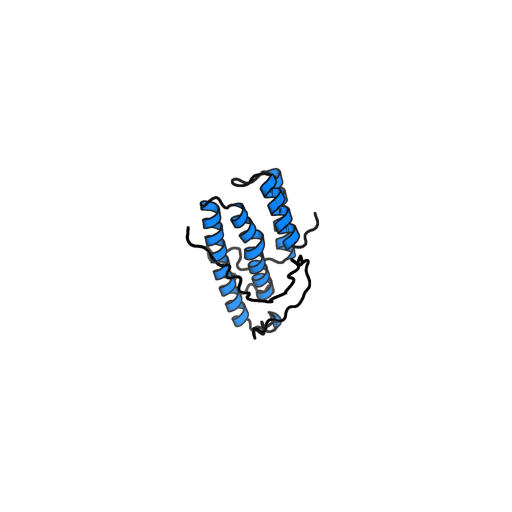 -7.814 -1.186 8.815 1.00 94.56 92 ALA A C 1
ATOM 698 O O . ALA A 1 92 ? -8.723 -1.316 9.632 1.00 94.56 92 ALA A O 1
ATOM 699 N N . ILE A 1 93 ? -7.211 -0.004 8.621 1.00 93.00 93 ILE A N 1
ATOM 700 C CA . ILE A 1 93 ? -7.639 1.222 9.314 1.00 93.00 93 ILE A CA 1
ATOM 701 C C . ILE A 1 93 ? -9.083 1.572 8.948 1.00 93.00 93 ILE A C 1
ATOM 703 O O . ILE A 1 93 ? -9.866 1.866 9.842 1.00 93.00 93 ILE A O 1
ATOM 707 N N . TYR A 1 94 ? -9.453 1.517 7.666 1.00 92.06 94 TYR A N 1
ATOM 708 C CA . TYR A 1 94 ? -10.816 1.820 7.220 1.00 92.06 94 TYR A CA 1
ATOM 709 C C . TYR A 1 94 ? -11.860 0.890 7.862 1.00 92.06 94 TYR A C 1
ATOM 711 O O . TYR A 1 94 ? -12.913 1.341 8.315 1.00 92.06 94 TYR A O 1
ATOM 719 N N . GLU A 1 95 ? -11.551 -0.405 7.951 1.00 93.12 95 GLU A N 1
ATOM 720 C CA . GLU A 1 95 ? -12.414 -1.412 8.575 1.00 93.12 95 GLU A CA 1
ATOM 721 C C . GLU A 1 95 ? -12.535 -1.232 10.095 1.00 93.12 95 GLU A C 1
ATOM 723 O O . GLU A 1 95 ? -13.608 -1.460 10.656 1.00 93.12 95 GLU A O 1
ATOM 728 N N . LEU A 1 96 ? -11.463 -0.794 10.763 1.00 92.44 96 LEU A N 1
ATOM 729 C CA . LEU A 1 96 ? -11.459 -0.494 12.198 1.00 92.44 96 LEU A CA 1
ATOM 730 C C . LEU A 1 96 ? -12.120 0.848 12.532 1.00 92.44 96 LEU A C 1
ATOM 732 O O . LEU A 1 96 ? -12.734 0.981 13.591 1.00 92.44 96 LEU A O 1
ATOM 736 N N . ASP A 1 97 ? -11.998 1.845 11.656 1.00 90.31 97 ASP A N 1
ATOM 737 C CA . ASP A 1 97 ? -12.581 3.171 11.860 1.00 90.31 97 ASP A CA 1
ATOM 738 C C . ASP A 1 97 ? -14.109 3.129 11.781 1.00 90.31 97 ASP A C 1
ATOM 740 O O . ASP A 1 97 ? -14.787 3.837 12.523 1.00 90.31 97 ASP A O 1
ATOM 744 N N . MET A 1 98 ? -14.658 2.282 10.900 1.00 87.38 98 MET A N 1
ATOM 745 C CA . MET A 1 98 ? -16.102 2.127 10.678 1.00 87.38 98 MET A CA 1
ATOM 746 C C . MET A 1 98 ? -16.835 3.453 10.372 1.00 87.38 98 MET A C 1
ATOM 748 O O . MET A 1 98 ? -18.046 3.559 10.563 1.00 87.38 98 MET A O 1
ATOM 752 N N . GLY A 1 99 ? -16.115 4.470 9.885 1.00 84.25 99 GLY A N 1
ATOM 753 C CA . GLY A 1 99 ? -16.646 5.807 9.607 1.00 84.25 99 GLY A CA 1
ATOM 754 C C . GLY A 1 99 ? -16.799 6.702 10.842 1.00 84.25 99 GLY A C 1
ATOM 755 O O . GLY A 1 99 ? -17.387 7.781 10.742 1.00 84.25 99 GLY A O 1
ATOM 756 N N . GLU A 1 100 ? -16.294 6.283 12.005 1.00 86.44 100 GLU A N 1
ATOM 757 C CA . GLU A 1 100 ? -16.370 7.047 13.253 1.00 86.44 100 GLU A CA 1
ATOM 758 C C . GLU A 1 100 ? -15.275 8.119 13.386 1.00 86.44 100 GLU A C 1
ATOM 760 O O . GLU A 1 100 ? -15.367 8.952 14.290 1.00 86.44 100 GLU A O 1
ATOM 765 N N . ASN A 1 101 ? -14.277 8.151 12.493 1.00 83.88 101 ASN A N 1
ATOM 766 C CA . ASN A 1 101 ? -13.144 9.084 12.531 1.00 83.88 101 ASN A CA 1
ATOM 767 C C . ASN A 1 101 ? -12.372 9.030 13.862 1.00 83.88 101 ASN A C 1
ATOM 769 O O . ASN A 1 101 ? -12.084 10.053 14.486 1.00 83.88 101 ASN A O 1
ATOM 773 N N . LEU A 1 102 ? -12.039 7.818 14.300 1.00 82.00 102 LEU A N 1
ATOM 774 C CA . LEU A 1 102 ? -11.516 7.490 15.626 1.00 82.00 102 LEU A CA 1
ATOM 775 C C . LEU A 1 102 ?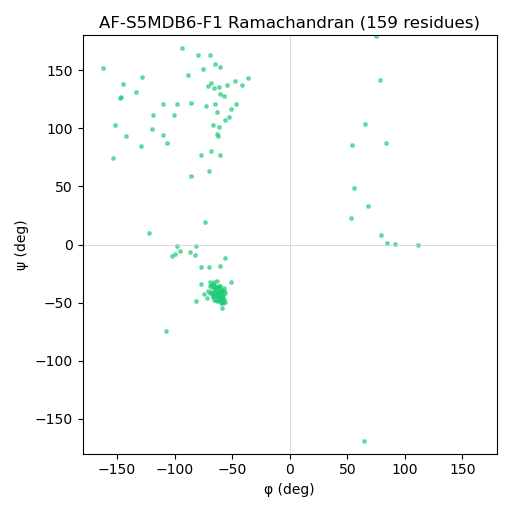 -10.180 8.167 15.952 1.00 82.00 102 LEU A C 1
ATOM 777 O O . LEU A 1 102 ? -9.945 8.535 17.103 1.00 82.00 102 LEU A O 1
ATOM 781 N N . VAL A 1 103 ? -9.310 8.325 14.952 1.00 77.12 103 VAL A N 1
ATOM 782 C CA . VAL A 1 103 ? -7.944 8.860 15.115 1.00 77.12 103 VAL A CA 1
ATOM 783 C C . VAL A 1 103 ? -7.712 10.099 14.238 1.00 77.12 103 VAL A C 1
ATOM 785 O O . VAL A 1 103 ? -6.597 10.614 14.148 1.00 77.12 103 VAL A O 1
ATOM 788 N N . TYR A 1 104 ? -8.768 10.643 13.621 1.00 67.62 104 TYR A N 1
ATOM 789 C CA . TYR A 1 104 ? -8.659 11.882 12.856 1.00 67.62 104 TYR A CA 1
ATOM 790 C C . TYR A 1 104 ? -8.333 13.047 13.796 1.00 67.62 104 TYR A C 1
ATOM 792 O O . TYR A 1 104 ? -9.195 13.576 14.500 1.00 67.62 104 TYR A O 1
ATOM 800 N N . LYS A 1 105 ? -7.067 13.467 13.804 1.00 59.25 105 LYS A N 1
ATOM 801 C CA . LYS A 1 105 ? -6.650 14.709 14.447 1.00 59.25 105 LYS A CA 1
ATOM 802 C C . LYS A 1 105 ? -6.562 15.796 13.379 1.00 59.25 105 LYS A C 1
ATOM 804 O O . LYS A 1 105 ? -5.744 15.666 12.479 1.00 59.25 105 LYS A O 1
ATOM 809 N N . PRO A 1 106 ? -7.308 16.906 13.481 1.00 51.69 106 PRO A N 1
ATOM 810 C CA . PRO A 1 106 ? -7.125 18.062 12.604 1.00 51.69 106 PRO A CA 1
ATOM 811 C C . PRO A 1 106 ? -5.845 18.861 12.931 1.00 51.69 106 PRO A C 1
ATOM 813 O O . PRO A 1 106 ? -5.744 20.035 12.580 1.00 51.69 106 PRO A O 1
ATOM 816 N N . GLU A 1 107 ? -4.877 18.268 13.638 1.00 47.75 107 GLU A N 1
ATOM 817 C CA . GLU A 1 107 ? -3.634 18.957 13.967 1.00 47.75 107 GLU A CA 1
ATOM 818 C C . GLU A 1 107 ? -2.805 19.197 12.696 1.00 47.75 107 GLU A C 1
ATOM 820 O O . GLU A 1 107 ? -2.704 18.305 11.846 1.00 47.75 107 GLU A O 1
ATOM 825 N N . PRO A 1 108 ? -2.178 20.379 12.553 1.00 39.59 108 PRO A N 1
ATOM 826 C CA . PRO A 1 108 ? -1.215 20.625 11.489 1.00 39.59 108 PRO A CA 1
ATOM 827 C C . PRO A 1 108 ? -0.093 19.577 11.558 1.00 39.59 108 PRO A C 1
ATOM 829 O O . PRO A 1 108 ? 0.729 19.606 12.469 1.00 39.59 108 PRO A O 1
ATOM 832 N N . GLY A 1 109 ? -0.079 18.634 10.611 1.00 47.53 109 GLY A N 1
ATOM 833 C CA . GLY A 1 109 ? 0.890 17.531 10.560 1.00 47.53 109 GLY A CA 1
ATOM 834 C C . GLY A 1 109 ? 0.317 16.135 10.830 1.00 47.53 109 GLY A C 1
ATOM 835 O O . GLY A 1 109 ? 1.068 15.164 10.757 1.00 47.53 109 GLY A O 1
ATOM 836 N N . ALA A 1 110 ? -0.986 15.999 11.103 1.00 47.00 110 ALA A N 1
ATOM 837 C CA . ALA A 1 110 ? -1.622 14.688 11.152 1.00 47.00 110 ALA A CA 1
ATOM 838 C C . ALA A 1 110 ? -1.529 13.984 9.788 1.00 47.00 110 ALA A C 1
ATOM 840 O O . ALA A 1 110 ? -1.762 14.586 8.738 1.00 47.00 110 ALA A O 1
ATOM 841 N N . SER A 1 111 ? -1.175 12.697 9.811 1.00 53.56 111 SER A N 1
ATOM 842 C CA . SER A 1 111 ? -1.045 11.891 8.599 1.00 53.56 111 SER A CA 1
ATOM 843 C C . SER A 1 111 ? -2.382 11.834 7.857 1.00 53.56 111 SER A C 1
ATOM 845 O O . SER A 1 111 ? -3.413 11.475 8.442 1.00 53.56 111 SER A O 1
ATOM 847 N N . SER A 1 112 ? -2.351 12.128 6.553 1.00 60.00 112 SER A N 1
ATOM 848 C CA . SER A 1 112 ? -3.494 12.025 5.629 1.00 60.00 112 SER A CA 1
ATOM 849 C C . SER A 1 112 ? -4.127 10.630 5.595 1.00 60.00 112 SER A C 1
ATOM 851 O O . SER A 1 112 ? -5.209 10.453 5.049 1.00 60.00 112 SER A O 1
ATOM 853 N N . ASN A 1 113 ? -3.455 9.644 6.185 1.00 65.12 113 ASN A N 1
ATOM 854 C CA . ASN A 1 113 ? -3.814 8.235 6.159 1.00 65.12 113 ASN A CA 1
ATOM 855 C C . ASN A 1 113 ? -4.574 7.766 7.407 1.00 65.12 113 ASN A C 1
ATOM 857 O O . ASN A 1 113 ? -4.945 6.599 7.483 1.00 65.12 113 ASN A O 1
ATOM 861 N N . SER A 1 114 ? -4.800 8.650 8.384 1.00 69.50 114 SER A N 1
ATOM 862 C CA . SER A 1 114 ? -5.465 8.319 9.658 1.00 69.50 114 SER A CA 1
ATOM 863 C C . SER A 1 114 ? -6.898 7.794 9.514 1.00 69.50 114 SER A C 1
ATOM 865 O O . SER A 1 114 ? -7.390 7.147 10.431 1.00 69.50 114 SER A O 1
ATOM 867 N N . GLN A 1 115 ? -7.545 8.022 8.368 1.00 78.50 115 GLN A N 1
ATOM 868 C CA . GLN A 1 115 ? -8.890 7.519 8.053 1.00 78.50 115 GLN A CA 1
ATOM 869 C C . GLN A 1 115 ? -8.892 6.205 7.251 1.00 78.50 115 GLN A C 1
ATOM 871 O O . GLN A 1 115 ? -9.955 5.640 6.999 1.00 78.50 115 GLN A O 1
ATOM 876 N N . GLY A 1 116 ? -7.725 5.709 6.828 1.00 87.25 116 GLY A N 1
ATOM 877 C CA . GLY A 1 116 ? -7.647 4.542 5.954 1.00 87.25 116 GLY A CA 1
ATOM 878 C C . GLY A 1 116 ? -8.259 4.776 4.566 1.00 87.25 116 GLY A C 1
ATOM 879 O O . GLY A 1 116 ? -8.549 5.904 4.164 1.00 87.25 116 GLY A O 1
ATOM 880 N N . GLN A 1 117 ? -8.420 3.700 3.797 1.00 91.00 117 GLN A N 1
ATOM 881 C CA . GLN A 1 117 ? -9.033 3.713 2.466 1.00 91.00 117 GLN A CA 1
ATOM 882 C C . GLN A 1 117 ? -9.828 2.427 2.235 1.00 91.00 117 GLN A C 1
ATOM 884 O O . GLN A 1 117 ? -9.339 1.347 2.551 1.00 91.00 117 GLN A O 1
ATOM 889 N N . SER A 1 118 ? -11.020 2.516 1.634 1.00 93.75 118 SER A N 1
ATOM 890 C CA . SER A 1 118 ? -11.752 1.306 1.237 1.00 93.75 118 SER A CA 1
ATOM 891 C C . SER A 1 118 ? -10.989 0.532 0.157 1.00 93.75 118 SER A C 1
ATOM 893 O O . SER A 1 118 ? -10.225 1.114 -0.623 1.00 93.75 118 SER A O 1
ATOM 895 N N . ARG A 1 119 ? -11.235 -0.780 0.061 1.00 94.50 119 ARG A N 1
ATOM 896 C CA . ARG A 1 119 ? -10.612 -1.637 -0.958 1.00 94.50 119 ARG A CA 1
ATOM 897 C C . ARG A 1 119 ? -10.890 -1.135 -2.377 1.00 94.50 119 ARG A C 1
ATOM 899 O O . ARG A 1 119 ? -9.996 -1.139 -3.217 1.00 94.50 119 ARG A O 1
ATOM 906 N N . GLU A 1 120 ? -12.107 -0.675 -2.643 1.00 94.94 120 GLU A N 1
ATOM 907 C CA . GLU A 1 120 ? -12.515 -0.141 -3.944 1.00 94.94 120 GLU A CA 1
ATOM 908 C C . GLU A 1 120 ? -11.744 1.140 -4.277 1.00 94.94 120 GLU A C 1
ATOM 910 O O . GLU A 1 120 ? -11.238 1.283 -5.389 1.00 94.94 120 GLU A O 1
ATOM 915 N N . SER A 1 121 ? -11.589 2.039 -3.298 1.00 94.75 121 SER A N 1
ATOM 916 C CA . SER A 1 121 ? -10.813 3.274 -3.452 1.00 94.75 121 SER A CA 1
ATOM 917 C C . SER A 1 121 ? -9.337 2.982 -3.740 1.00 94.75 121 SER A C 1
ATOM 919 O O . SER A 1 121 ? -8.744 3.593 -4.632 1.00 94.75 121 SER A O 1
ATOM 921 N N . VAL A 1 122 ? -8.760 1.993 -3.047 1.00 95.31 122 VAL A N 1
ATOM 922 C CA . VAL A 1 122 ? -7.400 1.499 -3.306 1.00 95.31 122 VAL A CA 1
ATOM 923 C C . VAL A 1 122 ? -7.275 0.967 -4.735 1.00 95.31 122 VAL A C 1
ATOM 925 O O . VAL A 1 122 ? -6.379 1.390 -5.462 1.00 95.31 122 VAL A O 1
ATOM 928 N N . ILE A 1 123 ? -8.187 0.092 -5.174 1.00 96.56 123 ILE A N 1
ATOM 929 C CA . ILE A 1 123 ? -8.177 -0.476 -6.533 1.00 96.56 123 ILE A CA 1
ATOM 930 C C . ILE A 1 123 ? -8.269 0.626 -7.597 1.00 96.56 123 ILE A C 1
ATOM 932 O O . ILE A 1 123 ? -7.519 0.612 -8.577 1.00 96.56 123 ILE A O 1
ATOM 936 N N . ASP A 1 124 ? -9.151 1.605 -7.408 1.00 95.94 124 ASP A N 1
ATOM 937 C CA . ASP A 1 124 ? -9.282 2.739 -8.322 1.00 95.94 124 ASP A CA 1
ATOM 938 C C . ASP A 1 124 ? -8.024 3.617 -8.337 1.00 95.94 124 ASP A C 1
ATOM 940 O O . ASP A 1 124 ? -7.603 4.084 -9.401 1.00 95.94 124 ASP A O 1
ATOM 944 N N . GLY A 1 125 ? -7.404 3.826 -7.174 1.00 95.44 125 GLY A N 1
ATOM 945 C CA . GLY A 1 125 ? -6.126 4.519 -7.035 1.00 95.44 125 GLY A CA 1
ATOM 946 C C . 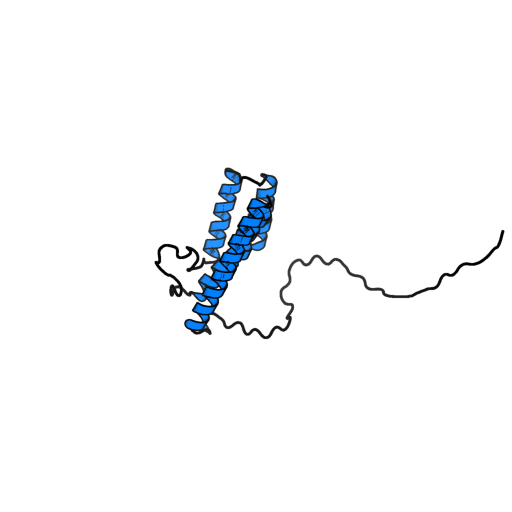GLY A 1 125 ? -5.003 3.814 -7.793 1.00 95.44 125 GLY A C 1
ATOM 947 O O . GLY A 1 125 ? -4.309 4.452 -8.585 1.00 95.44 125 GLY A O 1
ATOM 948 N N . ILE A 1 126 ? -4.884 2.494 -7.634 1.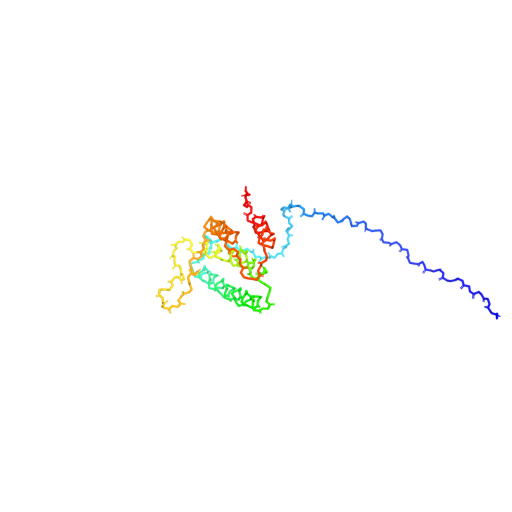00 96.19 126 ILE A N 1
ATOM 949 C CA . ILE A 1 126 ? -3.917 1.642 -8.340 1.00 96.19 126 ILE A CA 1
ATOM 950 C C . ILE A 1 126 ? -4.101 1.761 -9.856 1.00 96.19 126 ILE A C 1
ATOM 952 O O . ILE A 1 126 ? -3.145 2.047 -10.580 1.00 96.19 126 ILE A O 1
ATOM 956 N N . LYS A 1 127 ? -5.335 1.608 -10.357 1.00 96.00 127 LYS A N 1
ATOM 957 C CA . LYS A 1 127 ? -5.639 1.729 -11.794 1.00 96.00 127 LYS A CA 1
ATOM 958 C C . LYS A 1 127 ? -5.224 3.086 -12.356 1.00 96.00 127 LYS A C 1
ATOM 960 O O . LYS A 1 127 ? -4.586 3.156 -13.407 1.00 96.00 127 LYS A O 1
ATOM 965 N N . LYS A 1 128 ? -5.568 4.170 -11.653 1.00 95.94 128 LYS A N 1
ATOM 966 C CA . LYS A 1 128 ? -5.204 5.537 -12.053 1.00 95.94 128 LYS A CA 1
ATOM 967 C C . LYS A 1 128 ? -3.693 5.739 -12.041 1.00 95.94 128 LYS A C 1
ATOM 969 O O . LYS A 1 128 ? -3.167 6.309 -12.992 1.00 95.94 128 LYS A O 1
ATOM 974 N N . ALA A 1 129 ? -3.005 5.256 -11.010 1.00 94.56 129 ALA A N 1
ATOM 975 C CA . ALA A 1 129 ? -1.564 5.404 -10.894 1.00 94.56 129 ALA A CA 1
ATOM 976 C C . ALA A 1 129 ? -0.835 4.687 -12.036 1.00 94.56 129 ALA A C 1
ATOM 978 O O . ALA A 1 129 ? -0.034 5.320 -12.716 1.00 94.56 129 ALA A O 1
ATOM 979 N N . PHE A 1 130 ? -1.173 3.428 -12.336 1.00 95.69 130 PHE A N 1
ATOM 980 C CA . PHE A 1 130 ? -0.546 2.714 -13.454 1.00 95.69 130 PHE A CA 1
ATOM 981 C C . PHE A 1 130 ? -0.853 3.335 -14.815 1.00 95.69 130 PHE A C 1
ATOM 983 O O . PHE A 1 130 ? 0.051 3.434 -15.635 1.00 95.69 130 PHE A O 1
ATOM 990 N N . LYS A 1 131 ? -2.065 3.860 -15.033 1.00 94.81 131 LYS A N 1
ATOM 991 C CA . LYS A 1 131 ? -2.377 4.611 -16.258 1.00 94.81 131 LYS A CA 1
ATOM 992 C C . LYS A 1 131 ? -1.460 5.829 -16.441 1.00 94.81 131 LYS A C 1
ATOM 994 O O . LYS A 1 131 ? -1.066 6.135 -17.563 1.00 94.81 131 LYS A O 1
ATOM 999 N N . THR A 1 132 ? -1.136 6.528 -15.354 1.00 94.56 132 THR A N 1
ATOM 1000 C CA . THR A 1 132 ? -0.194 7.655 -15.379 1.00 94.56 132 THR A CA 1
ATOM 1001 C C . THR A 1 132 ? 1.239 7.173 -15.591 1.00 94.56 132 THR A C 1
ATOM 1003 O O . THR A 1 132 ? 1.924 7.708 -16.455 1.00 94.56 132 THR A O 1
ATOM 1006 N N . LEU A 1 133 ? 1.678 6.132 -14.875 1.00 94.25 133 LEU A N 1
ATOM 1007 C CA . LEU A 1 133 ? 3.031 5.573 -15.000 1.00 94.25 133 LEU A CA 1
ATOM 1008 C C . LEU A 1 133 ? 3.316 5.057 -16.417 1.00 94.25 133 LEU A C 1
ATOM 1010 O O . LEU A 1 133 ? 4.391 5.300 -16.949 1.00 94.25 133 LEU A O 1
ATOM 1014 N N . GLU A 1 134 ? 2.356 4.385 -17.054 1.00 93.81 134 GLU A N 1
ATOM 1015 C CA . GLU A 1 134 ? 2.492 3.895 -18.433 1.00 93.81 134 GLU A CA 1
ATOM 1016 C C . GLU A 1 134 ? 2.579 5.037 -19.454 1.00 93.81 134 GLU A C 1
ATOM 1018 O O . GLU A 1 134 ? 3.266 4.917 -20.466 1.00 93.81 134 GLU A O 1
ATOM 1023 N N . LYS A 1 135 ? 1.872 6.143 -19.201 1.00 94.19 135 LYS A N 1
ATOM 1024 C CA . LYS A 1 135 ? 1.812 7.288 -20.112 1.00 94.19 135 LYS A CA 1
ATOM 1025 C C . LYS A 1 135 ? 3.030 8.200 -19.978 1.00 94.19 135 LYS A C 1
ATOM 1027 O O . LYS A 1 135 ? 3.604 8.608 -20.985 1.00 94.19 135 LYS A O 1
ATOM 1032 N N . ASP A 1 136 ? 3.374 8.550 -18.745 1.00 94.38 136 ASP A N 1
ATOM 1033 C CA . ASP A 1 136 ? 4.342 9.603 -18.439 1.00 94.38 136 ASP A CA 1
ATOM 1034 C C . ASP A 1 136 ? 5.715 9.020 -18.039 1.00 94.38 136 ASP A C 1
ATOM 1036 O O . ASP A 1 136 ? 6.709 9.745 -17.978 1.00 94.38 136 ASP A O 1
ATOM 1040 N N . GLY A 1 137 ? 5.792 7.702 -17.817 1.00 92.31 137 GLY A N 1
ATOM 1041 C CA . GLY A 1 137 ? 6.973 7.019 -17.300 1.00 92.31 137 GLY A CA 1
ATOM 1042 C C . GLY A 1 137 ? 7.178 7.249 -15.801 1.00 92.31 137 GLY A C 1
ATOM 1043 O O . GLY A 1 137 ? 6.414 7.947 -15.131 1.00 92.31 137 GLY A O 1
ATOM 1044 N N . PHE A 1 138 ? 8.238 6.652 -15.255 1.00 91.25 138 PHE A N 1
ATOM 1045 C CA . PHE A 1 138 ? 8.648 6.893 -13.875 1.00 91.25 138 PHE A CA 1
ATOM 1046 C C . PHE A 1 138 ? 10.160 6.804 -13.731 1.00 91.25 138 PHE A C 1
ATOM 1048 O O . PHE A 1 138 ? 10.775 5.803 -14.097 1.00 91.25 138 PHE A O 1
ATOM 1055 N N . THR A 1 139 ? 10.768 7.852 -13.180 1.00 91.81 139 THR A N 1
ATOM 1056 C CA . THR A 1 139 ? 12.215 7.890 -12.963 1.00 91.81 139 THR A CA 1
ATOM 1057 C C . THR A 1 139 ? 12.655 6.706 -12.105 1.00 91.81 139 THR A C 1
ATOM 1059 O O . THR A 1 139 ? 12.130 6.484 -11.016 1.00 91.81 139 THR A O 1
ATOM 1062 N N . GLY A 1 140 ? 13.648 5.961 -12.591 1.00 91.00 140 GLY A N 1
ATOM 1063 C CA . GLY A 1 140 ? 14.156 4.762 -11.922 1.00 91.00 140 GLY A CA 1
ATOM 1064 C C . GLY A 1 140 ? 13.483 3.458 -12.352 1.00 91.00 140 GLY A C 1
ATOM 1065 O O . GLY A 1 140 ? 13.894 2.411 -11.866 1.00 91.00 140 GLY A O 1
ATOM 1066 N N . LEU A 1 141 ? 12.517 3.499 -13.279 1.00 95.00 141 LEU A N 1
ATOM 1067 C CA . LEU A 1 141 ? 11.952 2.317 -13.930 1.00 95.00 141 LEU A CA 1
ATOM 1068 C C . LEU A 1 141 ? 11.963 2.445 -15.456 1.00 95.00 141 LEU A C 1
ATOM 1070 O O . LEU A 1 141 ? 11.731 3.511 -16.023 1.00 95.00 141 LEU A O 1
ATOM 1074 N N . THR A 1 142 ? 12.206 1.322 -16.123 1.00 95.75 142 THR A N 1
ATOM 1075 C CA . THR A 1 142 ? 11.982 1.163 -17.569 1.00 95.75 142 THR A CA 1
ATOM 1076 C C . THR A 1 142 ? 10.502 0.918 -17.871 1.00 95.75 142 THR A C 1
ATOM 1078 O O . THR A 1 142 ? 9.733 0.540 -16.985 1.00 95.75 142 THR A O 1
ATOM 1081 N N . ALA A 1 143 ? 10.093 1.093 -19.131 1.00 95.44 143 ALA A N 1
ATOM 1082 C CA . ALA A 1 143 ? 8.723 0.805 -19.556 1.00 95.44 143 ALA A CA 1
ATOM 1083 C C . ALA A 1 143 ? 8.359 -0.674 -19.333 1.00 95.44 143 ALA A C 1
ATOM 1085 O O . ALA A 1 143 ? 7.275 -0.977 -18.837 1.00 95.44 143 ALA A O 1
ATOM 1086 N N . GLU A 1 144 ? 9.287 -1.593 -19.614 1.00 96.56 144 GLU A N 1
ATOM 1087 C CA . GLU A 1 144 ? 9.116 -3.028 -19.375 1.00 96.56 144 GLU A CA 1
ATOM 1088 C C . GLU A 1 144 ? 8.910 -3.333 -17.888 1.00 96.56 144 GLU A C 1
ATOM 1090 O O . GLU A 1 144 ? 8.034 -4.121 -17.533 1.00 96.56 144 GLU A O 1
ATOM 1095 N N . GLN A 1 145 ? 9.665 -2.673 -17.005 1.00 96.56 145 GLN A N 1
ATOM 1096 C CA . GLN A 1 145 ? 9.490 -2.823 -15.560 1.00 96.56 145 GLN A CA 1
ATOM 1097 C C . GLN A 1 145 ? 8.159 -2.247 -15.072 1.00 96.56 145 GLN A C 1
ATOM 1099 O O . GLN A 1 145 ? 7.550 -2.832 -14.184 1.00 96.56 145 GLN A O 1
ATOM 1104 N N . ILE A 1 146 ? 7.677 -1.140 -15.644 1.00 96.75 146 ILE A N 1
ATOM 1105 C CA . ILE A 1 146 ? 6.356 -0.589 -15.303 1.00 96.75 146 ILE A CA 1
ATOM 1106 C C . ILE A 1 146 ? 5.249 -1.579 -15.687 1.00 96.75 146 ILE A C 1
ATOM 1108 O O . ILE A 1 146 ? 4.350 -1.825 -14.884 1.00 96.75 146 ILE A O 1
ATOM 1112 N N . LEU A 1 147 ? 5.337 -2.190 -16.874 1.00 96.06 147 LEU A N 1
ATOM 1113 C CA . LEU A 1 147 ? 4.388 -3.215 -17.321 1.00 96.06 147 LEU A CA 1
ATOM 1114 C C . LEU A 1 147 ? 4.431 -4.462 -16.430 1.00 96.06 147 LEU A C 1
ATOM 1116 O O . LEU A 1 147 ? 3.384 -4.980 -16.040 1.00 96.06 147 LEU A O 1
ATOM 1120 N N . GLN A 1 148 ? 5.628 -4.927 -16.065 1.00 96.81 148 GLN A N 1
ATOM 1121 C CA . GLN A 1 148 ? 5.780 -6.058 -15.151 1.00 96.81 148 GLN A CA 1
ATOM 1122 C C . GLN A 1 148 ? 5.191 -5.745 -13.769 1.00 96.81 148 GLN A C 1
ATOM 1124 O O . GLN A 1 148 ? 4.418 -6.540 -13.234 1.00 96.81 148 GLN A O 1
ATOM 1129 N N . LEU A 1 149 ? 5.498 -4.568 -13.221 1.00 96.62 149 LEU A N 1
ATOM 1130 C CA . LEU A 1 149 ? 4.995 -4.132 -11.924 1.00 96.62 149 LEU A CA 1
ATOM 1131 C C . LEU A 1 149 ? 3.469 -4.034 -11.924 1.00 96.62 149 LEU A C 1
ATOM 1133 O O . LEU A 1 149 ? 2.825 -4.498 -10.986 1.00 96.62 149 LEU A O 1
ATOM 1137 N N . LYS A 1 150 ? 2.885 -3.475 -12.993 1.00 96.31 150 LYS A N 1
ATOM 1138 C CA . LYS A 1 150 ? 1.432 -3.413 -13.179 1.00 96.31 150 LYS A CA 1
ATOM 1139 C C . LYS A 1 150 ? 0.822 -4.802 -13.110 1.00 96.31 150 LYS A C 1
ATOM 1141 O O . LYS A 1 150 ? -0.124 -4.993 -12.354 1.00 96.31 150 LYS A O 1
ATOM 1146 N N . LYS A 1 151 ? 1.382 -5.761 -13.850 1.00 96.31 151 LYS A N 1
ATOM 1147 C CA . LYS A 1 151 ? 0.896 -7.141 -13.868 1.00 96.31 151 LYS A CA 1
ATOM 1148 C C . LYS A 1 151 ? 0.932 -7.768 -12.475 1.00 96.31 151 LYS A C 1
ATOM 1150 O O . LYS A 1 151 ? -0.080 -8.296 -12.031 1.00 96.31 151 LYS A O 1
ATOM 1155 N N . GLU A 1 152 ? 2.062 -7.670 -11.773 1.00 96.38 152 GLU A N 1
ATOM 1156 C CA . GLU A 1 152 ? 2.209 -8.235 -10.424 1.00 96.38 152 GLU A CA 1
ATOM 1157 C C . GLU A 1 152 ? 1.231 -7.605 -9.421 1.00 96.38 152 GLU A C 1
ATOM 1159 O O . GLU A 1 152 ? 0.607 -8.311 -8.628 1.00 96.38 152 GLU A O 1
ATOM 1164 N N . VAL A 1 153 ? 1.058 -6.280 -9.465 1.00 96.56 153 VAL A N 1
ATOM 1165 C CA . VAL A 1 153 ? 0.110 -5.586 -8.583 1.00 96.56 153 VAL A CA 1
ATOM 1166 C C . VAL A 1 153 ? -1.337 -5.923 -8.961 1.00 96.56 153 VAL A C 1
ATOM 1168 O O . VAL A 1 153 ? -2.156 -6.168 -8.079 1.00 96.56 153 VAL A O 1
ATOM 1171 N N . TYR A 1 154 ? -1.680 -5.977 -10.248 1.00 96.88 154 TYR A N 1
ATOM 1172 C CA . TYR A 1 154 ? -3.036 -6.311 -10.695 1.00 96.88 154 TYR A CA 1
ATOM 1173 C C . TYR A 1 154 ? -3.406 -7.743 -10.321 1.00 96.88 154 TYR A C 1
ATOM 1175 O O . TYR A 1 154 ? -4.508 -7.968 -9.822 1.00 96.88 154 TYR A O 1
ATOM 1183 N N . GLU A 1 155 ? -2.477 -8.685 -10.487 1.00 96.75 155 GLU A N 1
ATOM 1184 C CA . GLU A 1 155 ? -2.641 -10.073 -10.061 1.00 96.75 155 GLU A CA 1
ATOM 1185 C C . GLU A 1 155 ? -2.904 -10.158 -8.554 1.00 96.75 155 GLU A C 1
ATOM 1187 O O . GLU A 1 155 ? -3.878 -10.786 -8.140 1.00 96.75 155 GLU A O 1
ATOM 1192 N N . TYR A 1 156 ? -2.110 -9.455 -7.739 1.00 96.31 156 TYR A N 1
ATOM 1193 C CA . TYR A 1 156 ? -2.304 -9.416 -6.288 1.00 96.31 156 TYR A CA 1
ATOM 1194 C C . TYR A 1 156 ? -3.700 -8.907 -5.892 1.00 96.31 156 TYR A C 1
ATOM 1196 O O . TYR A 1 156 ? -4.358 -9.468 -5.014 1.00 96.31 156 TYR A O 1
ATOM 1204 N N . TRP A 1 157 ? -4.175 -7.844 -6.544 1.00 95.38 157 TRP A N 1
ATOM 1205 C CA . TRP A 1 157 ? -5.455 -7.215 -6.212 1.00 95.38 157 TRP A CA 1
ATOM 1206 C C . TRP A 1 157 ? -6.668 -7.845 -6.910 1.00 95.38 157 TRP A C 1
ATOM 1208 O O . TRP A 1 157 ? -7.801 -7.480 -6.583 1.00 95.38 157 TRP A O 1
ATOM 1218 N N . GLY A 1 158 ? -6.458 -8.795 -7.828 1.00 95.12 158 GLY A N 1
ATOM 1219 C CA . GLY A 1 158 ? -7.517 -9.399 -8.639 1.00 95.12 158 GLY A CA 1
ATOM 1220 C C . GLY A 1 158 ? -8.130 -8.423 -9.650 1.00 95.12 158 GLY A C 1
ATOM 1221 O O . GLY A 1 158 ? -9.329 -8.476 -9.918 1.00 95.12 158 GLY A O 1
ATOM 1222 N N . ILE A 1 159 ? -7.331 -7.493 -10.176 1.00 94.38 159 ILE A N 1
ATOM 1223 C CA . ILE A 1 159 ? -7.763 -6.511 -11.173 1.00 94.38 159 ILE A CA 1
ATOM 1224 C C . ILE A 1 159 ? -7.641 -7.139 -12.563 1.00 94.38 159 ILE A C 1
ATOM 1226 O O . ILE A 1 159 ? -6.554 -7.534 -12.974 1.00 94.38 159 ILE A O 1
ATOM 1230 N N . SER A 1 160 ? -8.749 -7.206 -13.303 1.00 87.44 160 SER A N 1
ATOM 1231 C CA . SER A 1 160 ? -8.726 -7.593 -14.716 1.00 87.44 160 SER A CA 1
ATOM 1232 C C . SER A 1 160 ? -8.107 -6.484 -15.573 1.00 87.44 160 SER A C 1
ATOM 1234 O O . SER A 1 160 ? -8.451 -5.312 -15.381 1.00 87.44 160 SER A O 1
ATOM 1236 N N . GLU A 1 161 ? -7.238 -6.867 -16.511 1.00 70.56 161 GLU A N 1
ATOM 1237 C CA . GLU A 1 161 ? -6.691 -5.976 -17.549 1.00 70.56 161 GLU A CA 1
ATOM 1238 C C . GLU A 1 161 ? -7.753 -5.485 -18.542 1.00 70.56 161 GLU A C 1
ATOM 1240 O O . GLU A 1 161 ? -8.699 -6.251 -18.845 1.00 70.56 161 GLU A O 1
#

Foldseek 3Di:
DDDDDDDDDDDDDDDDDDDPPDCPDDDDDDDDDPDPVDFLVRDDLVRLLVVLVVLVVVLVVLVVVLVVCVVVLVNLVSVLSCLPVNLVSLQSLQRNCVVVLSPDDPDPPPDPSSNGDHLVRSVVVLVVVLVCCCVVNDPSDDNVSSVVSNVVSCVVSVNDD

Organism: NCBI:txid1276220

Mean predicted aligned error: 12.98 Å

Solvent-accessible surface area (backbone atoms only — not comparable to full-atom values): 10039 Å² total; per-residue (Å²): 143,84,82,88,76,90,81,89,76,88,83,78,88,79,90,71,89,75,77,84,69,78,82,68,88,75,89,86,81,91,71,93,66,98,66,84,74,65,53,60,90,73,45,53,74,66,57,34,44,52,52,41,53,53,44,52,53,54,47,54,52,49,52,53,52,29,49,53,28,43,76,71,61,40,35,65,62,21,52,50,46,50,72,46,60,44,46,53,45,25,28,52,30,26,60,47,36,71,85,66,58,74,64,65,55,93,53,96,82,52,64,93,60,55,65,32,36,52,67,66,57,49,52,53,49,52,55,53,50,49,56,46,40,75,72,76,50,50,96,76,53,53,72,68,53,51,53,51,50,48,50,57,53,27,60,75,71,69,53,83,132

Sequence (161 aa):
MKKLLSLVGAISLGICSSATVVSCGSLNSNSNSDSTEKKPSEMTKEERIEAINKLLEEINEIYKKSEELGKSGNVYEAIKLQFIDLSLKLIAIYELDMGENLVYKPEPGASSNSQGQSRESVIDGIKKAFKTLEKDGFTGLTAEQILQLKKEVYEYWGISE